Protein AF-A0A5E4M5Q5-F1 (afdb_monomer)

Structure (mmCIF, N/CA/C/O backbone):
data_AF-A0A5E4M5Q5-F1
#
_entry.id   AF-A0A5E4M5Q5-F1
#
loop_
_atom_site.group_PDB
_atom_site.id
_atom_site.type_symbol
_atom_site.label_atom_id
_atom_site.label_alt_id
_atom_site.label_comp_id
_atom_site.label_asym_id
_atom_site.label_entity_id
_atom_site.label_seq_id
_atom_site.pdbx_PDB_ins_code
_atom_site.Cartn_x
_atom_site.Cartn_y
_atom_site.Cartn_z
_atom_site.occupancy
_atom_site.B_iso_or_equiv
_atom_site.auth_seq_id
_atom_site.auth_comp_id
_atom_site.auth_asym_id
_atom_site.auth_atom_id
_atom_site.pdbx_PDB_model_num
ATOM 1 N N . MET A 1 1 ? -29.993 2.746 6.671 1.00 38.75 1 MET A N 1
ATOM 2 C CA . MET A 1 1 ? -29.396 1.719 7.566 1.00 38.75 1 MET A CA 1
ATOM 3 C C . MET A 1 1 ? -27.944 1.434 7.157 1.00 38.75 1 MET A C 1
ATOM 5 O O . MET A 1 1 ? -27.372 0.423 7.537 1.00 38.75 1 MET A O 1
ATOM 9 N N . ASP A 1 2 ? -27.303 2.378 6.462 1.00 50.69 2 ASP A N 1
ATOM 10 C CA . ASP A 1 2 ? -26.159 2.091 5.585 1.00 50.69 2 ASP A CA 1
ATOM 11 C C . ASP A 1 2 ? -24.810 2.421 6.247 1.00 50.69 2 ASP A C 1
ATOM 13 O O . ASP A 1 2 ? -23.760 1.951 5.823 1.00 50.69 2 ASP A O 1
ATOM 17 N N . ASN A 1 3 ? -24.841 3.157 7.364 1.00 47.41 3 ASN A N 1
ATOM 18 C CA . ASN A 1 3 ? -23.644 3.531 8.120 1.00 47.41 3 ASN A CA 1
ATOM 19 C C . ASN A 1 3 ? -23.084 2.406 9.005 1.00 47.41 3 ASN A C 1
ATOM 21 O O . ASN A 1 3 ? -21.912 2.457 9.355 1.00 47.41 3 ASN A O 1
ATOM 25 N N . LEU A 1 4 ? -23.878 1.397 9.380 1.00 42.88 4 LEU A N 1
ATOM 26 C CA . LEU A 1 4 ? -23.409 0.328 10.277 1.00 42.88 4 LEU A CA 1
ATOM 27 C C . LEU A 1 4 ? -22.516 -0.689 9.548 1.00 42.88 4 LEU A C 1
ATOM 29 O O . LEU A 1 4 ? -21.489 -1.093 10.086 1.00 42.88 4 LEU A O 1
ATOM 33 N N . VAL A 1 5 ? -22.841 -1.015 8.294 1.00 51.75 5 VAL A N 1
ATOM 34 C CA . VAL A 1 5 ? -22.064 -1.954 7.462 1.00 51.75 5 VAL A CA 1
ATOM 35 C C . VAL A 1 5 ? -20.682 -1.384 7.118 1.00 51.75 5 VAL A C 1
ATOM 37 O O . VAL A 1 5 ? -19.682 -2.099 7.161 1.00 51.75 5 VAL A O 1
ATOM 40 N N . GLY A 1 6 ? -20.596 -0.075 6.849 1.00 53.69 6 GLY A N 1
ATOM 41 C CA . GLY A 1 6 ? -19.315 0.606 6.629 1.00 53.69 6 GLY A CA 1
ATOM 42 C C . GLY A 1 6 ? -18.418 0.624 7.873 1.00 53.69 6 GLY A C 1
ATOM 43 O O . GLY A 1 6 ? -17.202 0.491 7.759 1.00 53.69 6 GLY A O 1
ATOM 44 N N . ILE A 1 7 ? -19.009 0.725 9.068 1.00 55.09 7 ILE A N 1
ATOM 45 C CA . ILE A 1 7 ? -18.270 0.717 10.340 1.00 55.09 7 ILE A CA 1
ATOM 46 C C . ILE A 1 7 ? -17.763 -0.690 10.679 1.00 55.09 7 ILE A C 1
ATOM 48 O O . ILE A 1 7 ? -16.623 -0.822 11.121 1.00 55.09 7 ILE A O 1
ATOM 52 N N . GLU A 1 8 ? -18.546 -1.745 10.437 1.00 61.09 8 GLU A N 1
ATOM 53 C CA . GLU A 1 8 ? -18.079 -3.126 10.630 1.00 61.09 8 GLU A CA 1
ATOM 54 C C . GLU A 1 8 ? -16.929 -3.481 9.680 1.00 61.09 8 GLU A C 1
ATOM 56 O O . GLU A 1 8 ? -15.939 -4.076 10.110 1.00 61.09 8 GLU A O 1
ATOM 61 N N . PHE A 1 9 ? -16.989 -3.040 8.419 1.00 64.88 9 PHE A N 1
ATOM 62 C CA . PHE A 1 9 ? -15.910 -3.253 7.448 1.00 64.88 9 PHE A CA 1
ATOM 63 C C . PHE A 1 9 ? -14.589 -2.570 7.857 1.00 64.88 9 PHE A C 1
ATOM 65 O O . PHE A 1 9 ? -13.507 -3.094 7.591 1.00 64.88 9 PHE A O 1
ATOM 72 N N . LEU A 1 10 ? -14.671 -1.440 8.568 1.00 69.06 10 LEU A N 1
ATOM 73 C CA . LEU A 1 10 ? -13.532 -0.718 9.153 1.00 69.06 10 LEU A CA 1
ATOM 74 C C . LEU A 1 10 ? -13.182 -1.183 10.579 1.00 69.06 10 LEU A C 1
ATOM 76 O O . LEU A 1 10 ? -12.240 -0.685 11.192 1.00 69.06 10 LEU A O 1
ATOM 80 N N . SER A 1 11 ? -13.925 -2.130 11.149 1.00 73.31 11 SER A N 1
ATOM 81 C CA . SER A 1 11 ? -13.675 -2.595 12.517 1.00 73.31 11 SER A CA 1
ATOM 82 C C . SER A 1 11 ? -12.544 -3.622 12.598 1.00 73.31 11 SER A C 1
ATOM 84 O O . SER A 1 11 ? -11.911 -3.746 13.654 1.00 73.31 11 SER A O 1
ATOM 86 N N . GLN A 1 12 ? -12.288 -4.327 11.489 1.00 87.44 12 GLN A N 1
ATOM 87 C CA . GLN A 1 12 ? -11.354 -5.442 11.406 1.00 87.44 12 GLN A CA 1
ATOM 88 C C . GLN A 1 12 ? -10.036 -5.021 10.748 1.00 87.44 12 GLN A C 1
ATOM 90 O O . GLN A 1 12 ? -10.016 -4.612 9.585 1.00 87.44 12 GLN A O 1
ATOM 95 N N . ILE A 1 13 ? -8.938 -5.210 11.482 1.00 93.00 13 ILE A N 1
ATOM 96 C CA . ILE A 1 13 ? -7.570 -5.102 10.965 1.00 93.00 13 ILE A CA 1
ATOM 97 C C . ILE A 1 13 ? -7.402 -6.079 9.798 1.00 93.00 13 ILE A C 1
ATOM 99 O O . ILE A 1 13 ? -7.783 -7.246 9.901 1.00 93.00 13 ILE A O 1
ATOM 103 N N . GLN A 1 14 ? -6.849 -5.599 8.686 1.00 95.50 14 GLN A N 1
ATOM 104 C CA . GLN A 1 14 ? -6.441 -6.468 7.586 1.00 95.50 14 GLN A CA 1
ATOM 105 C C . GLN A 1 14 ? -4.932 -6.631 7.635 1.00 95.50 14 GLN A C 1
ATOM 107 O O . GLN A 1 14 ? -4.196 -5.649 7.626 1.00 95.50 14 GLN A O 1
ATOM 112 N N . GLU A 1 15 ? -4.476 -7.873 7.623 1.00 97.00 15 GLU A N 1
ATOM 113 C CA . GLU A 1 15 ? -3.061 -8.193 7.573 1.00 97.00 15 GLU A CA 1
ATOM 114 C C . GLU A 1 15 ? -2.764 -9.242 6.511 1.00 97.00 15 GLU A C 1
ATOM 116 O O . GLU A 1 15 ? -3.650 -9.977 6.066 1.00 97.00 15 GLU A O 1
ATOM 121 N N . GLY A 1 16 ? -1.517 -9.275 6.058 1.00 97.56 16 GLY A N 1
ATOM 122 C CA . GLY A 1 16 ? -1.077 -10.285 5.114 1.00 97.56 16 GLY A CA 1
ATOM 123 C C . GLY A 1 16 ? 0.224 -9.950 4.409 1.00 97.56 16 GLY A C 1
ATOM 124 O O . GLY A 1 16 ? 0.722 -8.821 4.420 1.00 97.56 16 GLY A O 1
ATOM 125 N N . GLN A 1 17 ? 0.766 -10.968 3.751 1.00 98.19 17 GLN A N 1
ATOM 126 C CA . GLN A 1 17 ? 1.979 -10.852 2.961 1.00 98.19 17 GLN A CA 1
ATOM 127 C C . GLN A 1 17 ? 1.698 -10.121 1.642 1.00 98.19 17 GLN A C 1
ATOM 129 O O . GLN A 1 17 ? 0.841 -10.533 0.859 1.00 98.19 17 GLN A O 1
ATOM 134 N N . LEU A 1 18 ? 2.485 -9.087 1.356 1.00 98.62 18 LEU A N 1
ATOM 135 C CA . LEU A 1 18 ? 2.546 -8.440 0.045 1.00 98.62 18 LEU A CA 1
ATOM 136 C C . LEU A 1 18 ? 3.999 -8.337 -0.412 1.00 98.62 18 LEU A C 1
ATOM 138 O O . LEU A 1 18 ? 4.939 -8.368 0.386 1.00 98.62 18 LEU A O 1
ATOM 142 N N . TYR A 1 19 ? 4.197 -8.159 -1.711 1.00 98.56 19 TYR A N 1
ATOM 143 C CA . TYR A 1 19 ? 5.489 -7.736 -2.227 1.00 98.56 19 TYR A CA 1
ATOM 144 C C . TYR A 1 19 ? 5.538 -6.215 -2.270 1.00 98.56 19 TYR A C 1
ATOM 146 O O . TYR A 1 19 ? 4.713 -5.580 -2.924 1.00 98.56 19 TYR A O 1
ATOM 154 N N . LYS A 1 20 ? 6.536 -5.628 -1.616 1.00 98.38 20 LYS A N 1
ATOM 155 C CA . LYS A 1 20 ? 6.835 -4.199 -1.681 1.00 98.38 20 LYS A CA 1
ATOM 156 C C . LYS A 1 20 ? 7.983 -3.961 -2.651 1.00 98.38 20 LYS A C 1
ATOM 158 O O . LYS A 1 20 ? 9.057 -4.544 -2.490 1.00 98.38 20 LYS A O 1
ATOM 163 N N . TYR A 1 21 ? 7.794 -3.069 -3.617 1.00 97.81 21 TYR A N 1
ATOM 164 C CA . TYR A 1 21 ? 8.911 -2.589 -4.422 1.00 97.81 21 TYR A CA 1
ATOM 165 C C . TYR A 1 21 ? 9.813 -1.691 -3.567 1.00 97.81 21 TYR A C 1
ATOM 167 O O . TYR A 1 21 ? 9.345 -0.806 -2.840 1.00 97.81 21 TYR A O 1
ATOM 175 N N . THR A 1 22 ? 11.115 -1.955 -3.609 1.00 93.94 22 THR A N 1
ATOM 176 C CA . THR A 1 22 ? 12.101 -1.257 -2.776 1.00 93.94 22 THR A CA 1
ATOM 177 C C . THR A 1 22 ? 12.929 -0.282 -3.599 1.00 93.94 22 THR A C 1
ATOM 179 O O . THR A 1 22 ? 12.861 0.918 -3.361 1.00 93.94 22 THR A O 1
ATOM 182 N N . ASN A 1 23 ? 13.687 -0.779 -4.572 1.00 93.31 23 ASN A N 1
ATOM 183 C CA . ASN A 1 23 ? 14.416 0.002 -5.568 1.00 93.31 23 ASN A CA 1
ATOM 184 C C . ASN A 1 23 ? 14.830 -0.914 -6.731 1.00 93.31 23 ASN A C 1
ATOM 186 O O . ASN A 1 23 ? 14.564 -2.110 -6.689 1.00 93.31 23 ASN A O 1
ATOM 190 N N . VAL A 1 24 ? 15.498 -0.368 -7.748 1.00 88.44 24 VAL A N 1
ATOM 191 C CA . VAL A 1 24 ? 15.940 -1.133 -8.930 1.00 88.44 24 VAL A CA 1
ATOM 192 C C . VAL A 1 24 ? 16.874 -2.293 -8.561 1.00 88.44 24 VAL A C 1
ATOM 194 O O . VAL A 1 24 ? 16.783 -3.361 -9.151 1.00 88.44 24 VAL A O 1
ATOM 197 N N . VAL A 1 25 ? 17.734 -2.110 -7.553 1.00 94.25 25 VAL A N 1
ATOM 198 C CA . VAL A 1 25 ? 18.728 -3.118 -7.146 1.00 94.25 25 VAL A CA 1
ATOM 199 C C . VAL A 1 25 ? 18.086 -4.277 -6.379 1.00 94.25 25 VAL A C 1
ATOM 201 O O . VAL A 1 25 ? 18.377 -5.438 -6.636 1.00 94.25 25 VAL A O 1
ATOM 204 N N . LYS A 1 26 ? 17.219 -3.973 -5.411 1.00 93.19 26 LYS A N 1
ATOM 205 C CA . LYS A 1 26 ? 16.580 -4.957 -4.523 1.00 93.19 26 LYS A CA 1
ATOM 206 C C . LYS A 1 26 ? 15.251 -5.482 -5.075 1.00 93.19 26 LYS A C 1
ATOM 208 O O . LYS A 1 26 ? 14.767 -6.516 -4.620 1.00 93.19 26 LYS A O 1
ATOM 213 N N . GLY A 1 27 ? 14.639 -4.763 -6.009 1.00 96.31 27 GLY A N 1
ATOM 214 C CA . GLY A 1 27 ? 13.373 -5.110 -6.639 1.00 96.31 27 GLY A CA 1
ATOM 215 C C . GLY A 1 27 ? 12.216 -5.270 -5.650 1.00 96.31 27 GLY A C 1
ATOM 216 O O . GLY A 1 27 ? 12.052 -4.498 -4.695 1.00 96.31 27 GLY A O 1
ATOM 217 N N . TRP A 1 28 ? 11.396 -6.284 -5.913 1.00 97.88 28 TRP A N 1
ATOM 218 C CA . TRP A 1 28 ? 10.251 -6.682 -5.100 1.00 97.88 28 TRP A CA 1
ATOM 219 C C . TRP A 1 28 ? 10.687 -7.536 -3.914 1.00 97.88 28 TRP A C 1
ATOM 221 O O . TRP A 1 28 ? 11.442 -8.489 -4.071 1.00 97.88 28 TRP A O 1
ATOM 231 N N . GLN A 1 29 ? 10.188 -7.209 -2.726 1.00 98.12 29 GLN A N 1
ATOM 232 C CA . GLN A 1 29 ? 10.549 -7.886 -1.485 1.00 98.12 29 GLN A CA 1
ATOM 233 C C . GLN A 1 29 ? 9.298 -8.246 -0.691 1.00 98.12 29 GLN A C 1
ATOM 235 O O . GLN A 1 29 ? 8.407 -7.413 -0.537 1.00 98.12 29 GLN A O 1
ATOM 240 N N . HIS A 1 30 ? 9.254 -9.459 -0.149 1.00 97.69 30 HIS A N 1
ATOM 241 C CA . HIS A 1 30 ? 8.189 -9.882 0.756 1.00 97.69 30 HIS A CA 1
ATOM 242 C C . HIS A 1 30 ? 8.183 -9.041 2.030 1.00 97.69 30 HIS A C 1
ATOM 244 O O . HIS A 1 30 ? 9.227 -8.887 2.667 1.00 97.69 30 HIS A O 1
ATOM 250 N N . ARG A 1 31 ? 7.027 -8.497 2.400 1.00 98.31 31 ARG A N 1
ATOM 251 C CA . ARG A 1 31 ? 6.813 -7.775 3.654 1.00 98.31 31 ARG A CA 1
ATOM 252 C C . ARG A 1 31 ? 5.420 -8.085 4.181 1.00 98.31 31 ARG A C 1
ATOM 254 O O . ARG A 1 31 ? 4.463 -8.130 3.406 1.00 98.31 31 ARG A O 1
ATOM 261 N N . TRP A 1 32 ? 5.321 -8.237 5.495 1.00 98.31 32 TRP A N 1
ATOM 262 C CA . TRP A 1 32 ? 4.035 -8.382 6.160 1.00 98.31 32 TRP A CA 1
ATOM 263 C C . TRP A 1 32 ? 3.422 -7.005 6.350 1.00 98.31 32 TRP A C 1
ATOM 265 O O . TRP A 1 32 ? 4.058 -6.133 6.943 1.00 98.31 32 TRP A O 1
ATOM 275 N N . PHE A 1 33 ? 2.222 -6.792 5.827 1.00 98.50 33 PHE A N 1
ATOM 276 C CA . PHE A 1 33 ? 1.500 -5.535 5.962 1.00 98.50 33 PHE A CA 1
ATOM 277 C C . PHE A 1 33 ? 0.364 -5.677 6.955 1.00 98.50 33 PHE A C 1
ATOM 279 O O . PHE A 1 33 ? -0.306 -6.704 6.993 1.00 98.50 33 PHE A O 1
ATOM 286 N N . ILE A 1 34 ? 0.135 -4.609 7.712 1.00 97.94 34 ILE A N 1
ATOM 287 C CA . ILE A 1 34 ? -1.008 -4.458 8.604 1.00 97.94 34 ILE A CA 1
ATOM 288 C C . ILE A 1 34 ? -1.670 -3.122 8.281 1.00 97.94 34 ILE A C 1
ATOM 290 O O . ILE A 1 34 ? -1.053 -2.061 8.402 1.00 97.94 34 ILE A O 1
ATOM 294 N N . LEU A 1 35 ? -2.923 -3.190 7.850 1.00 97.44 35 LEU A N 1
ATOM 295 C CA . LEU A 1 35 ? -3.843 -2.069 7.753 1.00 97.44 35 LEU A CA 1
ATOM 296 C C . LEU A 1 35 ? -4.625 -1.981 9.060 1.00 97.44 35 LEU A C 1
ATOM 298 O O . LEU A 1 35 ? -5.424 -2.871 9.357 1.00 97.44 35 LEU A O 1
ATOM 302 N N . ASP A 1 36 ? -4.431 -0.888 9.791 1.00 95.19 36 ASP A N 1
ATOM 303 C CA . ASP A 1 36 ? -5.268 -0.514 10.926 1.00 95.19 36 ASP A CA 1
ATOM 304 C C . ASP A 1 36 ? -6.280 0.549 10.468 1.00 95.19 36 ASP A C 1
ATOM 306 O O . ASP A 1 36 ? -5.908 1.717 10.288 1.00 95.19 36 ASP A O 1
ATOM 310 N N . PRO A 1 37 ? -7.564 0.192 10.265 1.00 91.75 37 PRO A N 1
ATOM 311 C CA . PRO A 1 37 ? -8.551 1.158 9.807 1.00 91.75 37 PRO A CA 1
ATOM 312 C C . PRO A 1 37 ? -8.968 2.157 10.892 1.00 91.75 37 PRO A C 1
ATOM 314 O O . PRO A 1 37 ? -9.493 3.222 10.566 1.00 91.75 37 PRO A O 1
ATOM 317 N N . ARG A 1 38 ? -8.732 1.854 12.177 1.00 89.62 38 ARG A N 1
ATOM 318 C CA . ARG A 1 38 ? -9.076 2.747 13.294 1.00 89.62 38 ARG A CA 1
ATOM 319 C C . ARG A 1 38 ? -8.091 3.899 13.373 1.00 89.62 38 ARG A C 1
ATOM 321 O O . ARG A 1 38 ? -8.520 5.049 13.449 1.00 89.62 38 ARG A O 1
ATOM 328 N N . GLU A 1 39 ? -6.805 3.580 13.270 1.00 90.38 39 GLU A N 1
ATOM 329 C CA . GLU A 1 39 ? -5.721 4.566 13.231 1.00 90.38 39 GLU A CA 1
ATOM 330 C C . GLU A 1 39 ? -5.533 5.175 11.834 1.00 90.38 39 GLU A C 1
ATOM 332 O O . GLU A 1 39 ? -4.934 6.237 11.690 1.00 90.38 39 GLU A O 1
ATOM 337 N N . GLY A 1 40 ? -6.058 4.526 10.790 1.00 93.44 40 GLY A N 1
ATOM 338 C CA . GLY A 1 40 ? -5.924 4.997 9.413 1.00 93.44 40 GLY A CA 1
ATOM 339 C C . GLY A 1 40 ? -4.498 4.857 8.898 1.00 93.44 40 GLY A C 1
ATOM 340 O O . GLY A 1 40 ? -4.008 5.735 8.188 1.00 93.44 40 GLY A O 1
ATOM 341 N N . THR A 1 41 ? -3.813 3.776 9.276 1.00 95.81 41 THR A N 1
ATOM 342 C CA . THR A 1 41 ? -2.409 3.551 8.921 1.00 95.81 41 THR A CA 1
ATOM 343 C C . THR A 1 41 ? -2.214 2.235 8.184 1.00 95.81 41 THR A C 1
ATOM 345 O O . THR A 1 41 ? -2.886 1.238 8.451 1.00 95.81 41 THR A O 1
ATOM 348 N N . LEU A 1 42 ? -1.263 2.234 7.251 1.00 97.94 42 LEU A N 1
ATOM 349 C CA . LEU A 1 42 ? -0.743 1.028 6.617 1.00 97.94 42 LEU A CA 1
ATOM 350 C C . LEU A 1 42 ? 0.722 0.864 7.020 1.00 97.94 42 LEU A C 1
ATOM 352 O O . LEU A 1 42 ? 1.586 1.611 6.557 1.00 97.94 42 LEU A O 1
ATOM 356 N N . SER A 1 43 ? 0.989 -0.118 7.872 1.00 97.62 43 SER A N 1
ATOM 357 C CA . SER A 1 43 ? 2.316 -0.426 8.410 1.00 97.62 43 SER A CA 1
ATOM 358 C C . SER A 1 43 ? 2.896 -1.675 7.760 1.00 97.62 43 SER A C 1
ATOM 360 O O . SER A 1 43 ? 2.148 -2.552 7.326 1.00 97.62 43 SER A O 1
ATOM 362 N N . TYR A 1 44 ? 4.227 -1.784 7.710 1.00 98.12 44 TYR A N 1
ATOM 363 C CA . TYR A 1 44 ? 4.887 -2.998 7.234 1.00 98.12 44 TYR A CA 1
ATOM 364 C C . TYR A 1 44 ? 6.049 -3.464 8.113 1.00 98.12 44 TYR A C 1
ATOM 366 O O . TYR A 1 44 ? 6.790 -2.680 8.717 1.00 98.12 44 TYR A O 1
ATOM 374 N N . PHE A 1 45 ? 6.237 -4.779 8.108 1.00 98.00 45 PHE A N 1
ATOM 375 C CA . PHE A 1 45 ? 7.234 -5.524 8.866 1.00 98.00 45 PHE A CA 1
ATOM 376 C C . PHE A 1 45 ? 8.032 -6.426 7.920 1.00 98.00 45 PHE A C 1
ATOM 378 O O . PHE A 1 45 ? 7.645 -6.649 6.768 1.00 98.00 45 PHE A O 1
ATOM 385 N N . LEU A 1 46 ? 9.186 -6.920 8.374 1.00 96.00 46 LEU A N 1
ATOM 386 C CA . LEU A 1 46 ? 9.978 -7.854 7.567 1.00 96.00 46 LEU A CA 1
ATOM 387 C C . LEU A 1 46 ? 9.249 -9.194 7.409 1.00 96.00 46 LEU A C 1
ATOM 389 O O . LEU A 1 46 ? 9.251 -9.750 6.313 1.00 96.00 46 LEU A O 1
ATOM 393 N N . SER A 1 47 ? 8.586 -9.654 8.469 1.00 95.69 47 SER A N 1
ATOM 394 C CA . SER A 1 47 ? 7.805 -10.888 8.507 1.00 95.69 47 SER A CA 1
ATOM 395 C C . SER A 1 47 ? 6.620 -10.779 9.477 1.00 95.69 47 SER A C 1
ATOM 397 O O . SER A 1 47 ? 6.536 -9.830 10.258 1.00 95.69 47 SER A O 1
ATOM 399 N N . GLU A 1 48 ? 5.719 -11.762 9.445 1.00 95.44 48 GLU A N 1
ATOM 400 C CA . GLU A 1 48 ? 4.583 -11.882 10.373 1.00 95.44 48 GLU A CA 1
ATOM 401 C C . GLU A 1 48 ? 5.033 -12.010 11.839 1.00 95.44 48 GLU A C 1
ATOM 403 O O . GLU A 1 48 ? 4.439 -11.419 12.740 1.00 95.44 48 GLU A O 1
ATOM 408 N N . SER A 1 49 ? 6.142 -12.711 12.096 1.00 93.62 49 SER A N 1
ATOM 409 C CA . SER A 1 49 ? 6.695 -12.855 13.449 1.00 93.62 49 SER A CA 1
ATOM 410 C C . SER A 1 49 ? 7.217 -11.542 14.041 1.00 93.62 49 SER A C 1
ATOM 412 O O . SER A 1 49 ? 7.306 -11.415 15.262 1.00 93.62 49 SER A O 1
ATOM 414 N N . ASP A 1 50 ? 7.524 -10.552 13.199 1.00 90.12 50 ASP A N 1
ATOM 415 C CA . ASP A 1 50 ? 8.062 -9.256 13.626 1.00 90.12 50 ASP A CA 1
ATOM 416 C C . ASP A 1 50 ? 6.974 -8.241 13.997 1.00 90.12 50 ASP A C 1
ATOM 418 O O . ASP A 1 50 ? 7.290 -7.114 14.369 1.00 90.12 50 ASP A O 1
ATOM 422 N N . THR A 1 51 ? 5.696 -8.611 13.917 1.00 89.31 51 THR A N 1
ATOM 423 C CA . THR A 1 51 ? 4.554 -7.716 14.187 1.00 89.31 51 THR A CA 1
ATOM 424 C C . THR A 1 51 ? 4.503 -7.190 15.622 1.00 89.31 51 THR A C 1
ATOM 426 O O . THR A 1 51 ? 3.917 -6.142 15.875 1.00 89.31 51 THR A O 1
ATOM 429 N N . LYS A 1 52 ? 5.164 -7.876 16.564 1.00 87.44 52 LYS A N 1
ATOM 430 C CA . LYS A 1 52 ? 5.337 -7.425 17.958 1.00 87.44 52 LYS A CA 1
ATOM 431 C C . LYS A 1 52 ? 6.440 -6.372 18.126 1.00 87.44 52 LYS A C 1
ATOM 433 O O . LYS A 1 52 ? 6.553 -5.775 19.194 1.00 87.44 52 LYS A O 1
ATOM 438 N N . LEU A 1 53 ? 7.288 -6.191 17.115 1.00 88.94 53 LEU A N 1
ATOM 439 C CA . LEU A 1 53 ? 8.365 -5.204 17.104 1.00 88.94 53 LEU A CA 1
ATOM 440 C C . LEU A 1 53 ? 7.877 -3.886 16.495 1.00 88.94 53 LEU A C 1
ATOM 442 O O . LEU A 1 53 ? 6.751 -3.768 16.023 1.00 88.94 53 LEU A O 1
ATOM 446 N N . GLN A 1 54 ? 8.745 -2.875 16.470 1.00 91.19 54 GLN A N 1
ATOM 447 C CA . GLN A 1 54 ? 8.435 -1.631 15.775 1.00 91.19 54 GLN A CA 1
ATOM 448 C C . GLN A 1 54 ? 8.381 -1.858 14.249 1.00 91.19 54 GLN A C 1
ATOM 450 O O . GLN A 1 54 ? 9.320 -2.460 13.698 1.00 91.19 54 GLN A O 1
ATOM 455 N N . PRO A 1 55 ? 7.344 -1.348 13.550 1.00 96.06 55 PRO A N 1
ATOM 456 C CA . PRO A 1 55 ? 7.255 -1.448 12.098 1.00 96.06 55 PRO A CA 1
ATOM 457 C C . PRO A 1 55 ? 8.488 -0.844 11.431 1.00 96.06 55 PRO A C 1
ATOM 459 O O . PRO A 1 55 ? 9.091 0.114 11.916 1.00 96.06 55 PRO A O 1
ATOM 462 N N . ARG A 1 56 ? 8.874 -1.404 10.282 1.00 96.56 56 ARG A N 1
ATOM 463 C CA . ARG A 1 56 ? 9.966 -0.848 9.464 1.00 96.56 56 ARG A CA 1
ATOM 464 C C . ARG A 1 56 ? 9.573 0.468 8.803 1.00 96.56 56 ARG A C 1
ATOM 466 O O . ARG A 1 56 ? 10.442 1.263 8.465 1.00 96.56 56 ARG A O 1
ATOM 473 N N . GLY A 1 57 ? 8.280 0.674 8.604 1.00 94.56 57 GLY A N 1
ATOM 474 C CA . GLY A 1 57 ? 7.703 1.928 8.162 1.00 94.56 57 GLY A CA 1
ATOM 475 C C . GLY A 1 57 ? 6.188 1.827 8.133 1.00 94.56 57 GLY A C 1
ATOM 476 O O . GLY A 1 57 ? 5.623 0.731 8.177 1.00 94.56 57 GLY A O 1
ATOM 477 N N . PHE A 1 58 ? 5.547 2.982 8.066 1.00 96.00 58 PHE A N 1
ATOM 478 C CA . PHE A 1 58 ? 4.107 3.105 7.944 1.00 96.00 58 PHE A CA 1
ATOM 479 C C . PHE A 1 58 ? 3.772 4.358 7.139 1.00 96.00 58 PHE A C 1
ATOM 481 O O . PHE A 1 58 ? 4.592 5.269 7.052 1.00 96.00 58 PHE A O 1
ATOM 4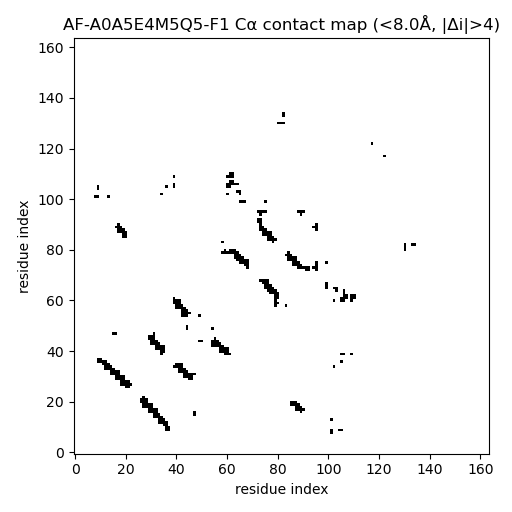88 N N . ILE A 1 59 ? 2.574 4.394 6.565 1.00 96.12 59 ILE A N 1
ATOM 489 C CA . ILE A 1 59 ? 2.004 5.589 5.937 1.00 96.12 59 ILE A CA 1
ATOM 490 C C . ILE A 1 59 ? 0.616 5.866 6.502 1.00 96.12 59 ILE A C 1
ATOM 492 O O . ILE A 1 59 ? -0.119 4.941 6.860 1.00 96.12 59 ILE A O 1
ATOM 496 N N . PHE A 1 60 ? 0.255 7.146 6.549 1.00 94.25 60 PHE A N 1
ATOM 497 C CA . PHE A 1 60 ? -1.106 7.572 6.853 1.00 94.25 60 PHE A CA 1
ATOM 498 C C . PHE A 1 60 ? -1.979 7.458 5.609 1.00 94.25 60 PHE A C 1
ATOM 500 O O . PHE A 1 60 ? -1.569 7.818 4.506 1.00 94.25 60 PHE A O 1
ATOM 507 N N . LEU A 1 61 ? -3.197 6.965 5.803 1.00 94.69 61 LEU A N 1
ATOM 508 C CA . LEU A 1 61 ? -4.182 6.812 4.741 1.00 94.69 61 LEU A CA 1
ATOM 509 C C . LEU A 1 61 ? -5.109 8.015 4.626 1.00 94.69 61 LEU A C 1
ATOM 511 O O . LEU A 1 61 ? -5.861 8.091 3.668 1.00 94.69 61 LEU A O 1
ATOM 515 N N . GLU A 1 62 ? -5.054 8.972 5.553 1.00 91.81 62 GLU A N 1
ATOM 516 C CA . GLU A 1 62 ? -5.790 10.222 5.397 1.00 91.81 62 GLU A CA 1
ATOM 517 C C . GLU A 1 62 ? -5.413 10.894 4.071 1.00 91.81 62 GLU A C 1
ATOM 519 O O . GLU A 1 62 ? -4.263 11.268 3.847 1.00 91.81 62 GLU A O 1
ATOM 524 N N . SER A 1 63 ? -6.404 11.069 3.199 1.00 90.56 63 SER A N 1
ATOM 525 C CA . SER A 1 63 ? -6.243 11.663 1.867 1.00 90.56 63 SER A CA 1
ATOM 526 C C . SER A 1 63 ? -5.238 10.925 0.980 1.00 90.56 63 SER A C 1
ATOM 528 O O . SER A 1 63 ? -4.678 11.515 0.054 1.00 90.56 63 SER A O 1
ATOM 530 N N . ALA A 1 64 ? -5.007 9.639 1.250 1.00 94.50 64 ALA A N 1
ATOM 531 C CA . ALA A 1 64 ? -4.176 8.807 0.405 1.00 94.50 64 ALA A CA 1
ATOM 532 C C . ALA A 1 64 ? -4.922 8.401 -0.874 1.00 94.50 64 ALA A C 1
ATOM 534 O O . ALA A 1 64 ? -6.135 8.205 -0.901 1.00 94.50 64 ALA A O 1
ATOM 535 N N . VAL A 1 65 ? -4.177 8.229 -1.961 1.00 96.19 65 VAL A N 1
ATOM 536 C CA . VAL A 1 65 ? -4.714 7.767 -3.242 1.00 96.19 65 VAL A CA 1
ATOM 537 C C . VAL A 1 65 ? -4.243 6.344 -3.498 1.00 96.19 65 VAL A C 1
ATOM 539 O O . VAL A 1 65 ? -3.041 6.083 -3.600 1.00 96.19 65 VAL A O 1
ATOM 542 N N . VAL A 1 66 ? -5.203 5.426 -3.619 1.00 97.19 66 VAL A N 1
ATOM 543 C CA . VAL A 1 66 ? -4.961 4.005 -3.895 1.00 97.19 66 VAL A CA 1
ATOM 544 C C . VAL A 1 66 ? -5.315 3.692 -5.348 1.00 97.19 66 VAL A C 1
ATOM 546 O O . VAL A 1 66 ? -6.489 3.752 -5.736 1.00 97.19 66 VAL A O 1
ATOM 549 N N . SER A 1 67 ? -4.313 3.299 -6.132 1.00 97.50 67 SER A N 1
ATOM 550 C CA . SER A 1 67 ? -4.438 3.095 -7.580 1.00 97.50 67 SER A CA 1
ATOM 551 C C . SER A 1 67 ? -3.991 1.685 -7.985 1.00 97.50 67 SER A C 1
ATOM 553 O O . SER A 1 67 ? -2.795 1.394 -7.898 1.00 97.50 67 SER A O 1
ATOM 555 N N . PRO A 1 68 ? -4.911 0.798 -8.414 1.00 97.44 68 PRO A N 1
ATOM 556 C CA . PRO A 1 68 ? -4.579 -0.421 -9.148 1.00 97.44 68 PRO A CA 1
ATOM 557 C C . PRO A 1 68 ? -3.713 -0.112 -10.371 1.00 97.44 68 PRO A C 1
ATOM 559 O O . PRO A 1 68 ? -3.852 0.957 -10.959 1.00 97.44 68 PRO A O 1
ATOM 562 N N . SER A 1 69 ? -2.820 -1.031 -10.733 1.00 95.56 69 SER A N 1
ATOM 563 C CA . SER A 1 69 ? -2.053 -0.928 -11.976 1.00 95.56 69 SER A CA 1
ATOM 564 C C . SER A 1 69 ? -2.914 -1.309 -13.181 1.00 95.56 69 SER A C 1
ATOM 566 O O . SER A 1 69 ? -3.707 -2.248 -13.090 1.00 95.56 69 SER A O 1
ATOM 568 N N . ASP A 1 70 ? -2.697 -0.629 -14.307 1.00 93.38 70 ASP A N 1
ATOM 569 C CA . ASP A 1 70 ? -3.248 -1.007 -15.615 1.00 93.38 70 ASP A CA 1
ATOM 570 C C . ASP A 1 70 ? -2.347 -2.019 -16.352 1.00 93.38 70 ASP A C 1
ATOM 572 O O . ASP A 1 70 ? -2.777 -2.672 -17.299 1.00 93.38 70 ASP A O 1
ATOM 576 N N . GLU A 1 71 ? -1.092 -2.175 -15.912 1.00 94.12 71 GLU A N 1
ATOM 577 C CA . GLU A 1 71 ? -0.087 -3.045 -16.546 1.00 94.12 71 GLU A CA 1
ATOM 578 C C . GLU A 1 71 ? -0.293 -4.529 -16.207 1.00 94.12 71 GLU A C 1
ATOM 580 O O . GLU A 1 71 ? 0.071 -5.411 -16.984 1.00 94.12 71 GLU A O 1
ATOM 585 N N . ASP A 1 72 ? -0.833 -4.819 -15.019 1.00 95.94 72 ASP A N 1
ATOM 586 C CA . ASP A 1 72 ? -1.044 -6.181 -14.543 1.00 95.94 72 ASP A CA 1
ATOM 587 C C . ASP A 1 72 ? -2.195 -6.272 -13.529 1.00 95.94 72 ASP A C 1
ATOM 589 O O . ASP A 1 72 ? -2.667 -5.279 -12.971 1.00 95.94 72 ASP A O 1
ATOM 593 N N . SER A 1 73 ? -2.657 -7.496 -13.270 1.00 96.75 73 SER A N 1
ATOM 594 C CA . SER A 1 73 ? -3.831 -7.727 -12.425 1.00 96.75 73 SER A CA 1
ATOM 595 C C . SER A 1 73 ? -3.537 -7.842 -10.924 1.00 96.75 73 SER A C 1
ATOM 597 O O . SER A 1 73 ? -4.472 -7.981 -10.146 1.00 96.75 73 SER A O 1
ATOM 599 N N . ASN A 1 74 ? -2.284 -7.713 -10.477 1.00 97.19 74 ASN A N 1
ATOM 600 C CA . ASN A 1 74 ? -1.860 -8.039 -9.108 1.00 97.19 74 ASN A CA 1
ATOM 601 C C . ASN A 1 74 ? -1.223 -6.840 -8.380 1.00 97.19 74 ASN A C 1
ATOM 603 O O . ASN A 1 74 ? -1.093 -6.854 -7.153 1.00 97.19 74 ASN A O 1
ATOM 607 N N . THR A 1 75 ? -0.812 -5.811 -9.118 1.00 98.19 75 THR A N 1
ATOM 608 C CA . THR A 1 75 ? -0.068 -4.650 -8.625 1.00 98.19 75 THR A CA 1
ATOM 609 C C . THR A 1 75 ? -0.987 -3.457 -8.362 1.00 98.19 75 THR A C 1
ATOM 611 O O . THR A 1 75 ? -1.993 -3.245 -9.041 1.00 98.19 75 THR A O 1
ATOM 614 N N . PHE A 1 76 ? -0.633 -2.652 -7.364 1.00 98.56 76 PHE A N 1
ATOM 615 C CA . PHE A 1 76 ? -1.289 -1.396 -7.018 1.00 98.56 76 PHE A CA 1
ATOM 616 C C . PHE A 1 76 ? -0.309 -0.456 -6.301 1.00 98.56 76 PHE A C 1
ATOM 618 O O . PHE A 1 76 ? 0.780 -0.858 -5.883 1.00 98.56 76 PHE A O 1
ATOM 625 N N . SER A 1 77 ? -0.679 0.813 -6.160 1.00 98.38 77 SER A N 1
ATOM 626 C CA . SER A 1 77 ? 0.081 1.809 -5.405 1.00 98.38 77 SER A CA 1
ATOM 627 C C . SER A 1 77 ? -0.775 2.479 -4.337 1.00 98.38 77 SER A C 1
ATOM 629 O O . SER A 1 77 ? -1.985 2.631 -4.507 1.00 98.38 77 SER A O 1
ATOM 631 N N . VAL A 1 78 ? -0.134 2.875 -3.239 1.00 98.00 78 VAL A N 1
ATOM 632 C CA . VAL A 1 78 ? -0.725 3.679 -2.166 1.00 98.00 78 VAL A CA 1
ATOM 633 C C . VAL A 1 78 ? 0.119 4.934 -2.011 1.00 98.00 78 VAL A C 1
ATOM 635 O O . VAL A 1 78 ? 1.294 4.847 -1.653 1.00 98.00 78 VAL A O 1
ATOM 638 N N . ASN A 1 79 ? -0.473 6.084 -2.313 1.00 96.19 79 ASN A N 1
ATOM 639 C CA . ASN A 1 79 ? 0.194 7.381 -2.322 1.00 96.19 79 ASN A CA 1
ATOM 640 C C . ASN A 1 79 ? -0.351 8.223 -1.174 1.00 96.19 79 ASN A C 1
ATOM 642 O O . ASN A 1 79 ? -1.502 8.643 -1.220 1.00 96.19 79 ASN A O 1
ATOM 646 N N . SER A 1 80 ? 0.459 8.453 -0.148 1.00 93.25 80 SER A N 1
ATOM 647 C CA . SER A 1 80 ? 0.106 9.293 0.994 1.00 93.25 80 SER A CA 1
ATOM 648 C C . SER A 1 80 ? 0.217 10.779 0.641 1.00 93.25 80 SER A C 1
ATOM 650 O O . SER A 1 80 ? 1.020 11.181 -0.206 1.00 93.25 80 SER A O 1
ATOM 652 N N . TRP A 1 81 ? -0.55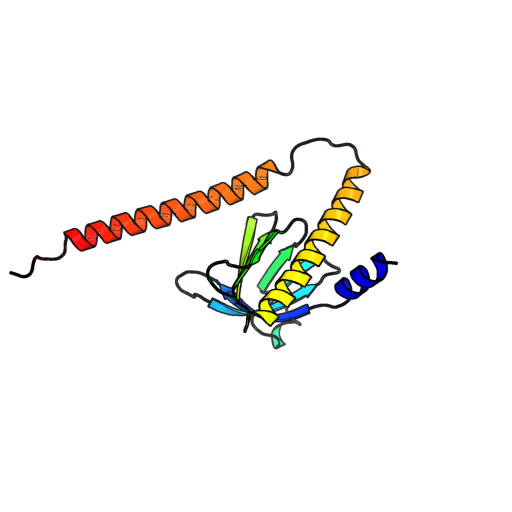3 11.621 1.332 1.00 88.38 81 TRP A N 1
ATOM 653 C CA . TRP A 1 81 ? -0.558 13.076 1.139 1.00 88.38 81 TRP A CA 1
ATOM 654 C C . TRP A 1 81 ? 0.810 13.733 1.393 1.00 88.38 81 TRP A C 1
ATOM 656 O O . TRP A 1 81 ? 1.117 14.785 0.830 1.00 88.38 81 TRP A O 1
ATOM 666 N N . ASN A 1 82 ? 1.651 13.112 2.226 1.00 84.31 82 ASN A N 1
ATOM 667 C CA . ASN A 1 82 ? 2.985 13.608 2.576 1.00 84.31 82 ASN A CA 1
ATOM 668 C C . ASN A 1 82 ? 4.048 13.345 1.482 1.00 84.31 82 ASN A C 1
ATOM 670 O O . ASN A 1 82 ? 5.181 13.822 1.600 1.00 84.31 82 ASN A O 1
ATOM 674 N N . GLY A 1 83 ? 3.681 12.633 0.410 1.00 84.56 83 GLY A N 1
ATOM 675 C CA . GLY A 1 83 ? 4.554 12.270 -0.707 1.00 84.56 83 GLY A CA 1
ATOM 676 C C . GLY A 1 83 ? 5.174 10.875 -0.604 1.00 84.56 83 GLY A C 1
ATOM 677 O O . GLY A 1 83 ? 5.890 10.471 -1.520 1.00 84.56 83 GLY A O 1
ATOM 678 N N . GLU A 1 84 ? 4.912 10.124 0.469 1.00 90.19 84 GLU A N 1
ATOM 679 C CA . GLU A 1 84 ? 5.319 8.721 0.555 1.00 90.19 84 GLU A CA 1
ATOM 680 C C . GLU A 1 84 ? 4.457 7.842 -0.357 1.00 90.19 84 GLU A C 1
ATOM 682 O O . GLU A 1 84 ? 3.234 7.977 -0.413 1.00 90.19 84 GLU A O 1
ATOM 687 N N . CYS A 1 85 ? 5.098 6.910 -1.063 1.00 93.06 85 CYS A N 1
ATOM 688 C CA . CYS A 1 85 ? 4.434 6.003 -1.992 1.00 93.06 85 CYS A CA 1
ATOM 689 C C . CYS A 1 85 ? 4.904 4.568 -1.770 1.00 93.06 85 CYS A C 1
ATOM 691 O O . CYS A 1 85 ? 6.107 4.283 -1.772 1.00 93.06 85 CYS A O 1
ATOM 693 N N . TYR A 1 86 ? 3.953 3.646 -1.630 1.00 97.94 86 TYR A N 1
ATOM 694 C CA . TYR A 1 86 ? 4.213 2.213 -1.669 1.00 97.94 86 TYR A CA 1
ATOM 695 C C . TYR A 1 86 ? 3.678 1.623 -2.970 1.00 97.94 86 TYR A C 1
ATOM 697 O O . TYR A 1 86 ? 2.478 1.658 -3.220 1.00 97.94 86 TYR A O 1
ATOM 705 N N . LYS A 1 87 ? 4.567 1.022 -3.770 1.00 98.19 87 LYS A N 1
ATOM 706 C CA . LYS A 1 87 ? 4.194 0.136 -4.879 1.00 98.19 87 LYS A CA 1
ATOM 707 C C . LYS A 1 87 ? 4.151 -1.300 -4.356 1.00 98.19 87 LYS A C 1
ATOM 709 O O . LYS A 1 87 ? 5.161 -1.807 -3.854 1.00 98.19 87 LYS A O 1
ATOM 714 N N . LEU A 1 88 ? 2.974 -1.913 -4.429 1.00 98.69 88 LEU A N 1
ATOM 715 C CA . LEU A 1 88 ? 2.628 -3.174 -3.783 1.00 98.69 88 LEU A CA 1
ATOM 716 C C . LEU A 1 88 ? 2.092 -4.174 -4.801 1.00 98.69 88 LEU A C 1
ATOM 718 O O . LEU A 1 88 ? 1.451 -3.796 -5.778 1.00 98.69 88 LEU A O 1
ATOM 722 N N . ARG A 1 89 ? 2.338 -5.457 -4.557 1.00 98.62 89 ARG A N 1
ATOM 723 C CA . ARG A 1 89 ? 1.816 -6.548 -5.377 1.00 98.62 89 ARG A CA 1
ATOM 724 C C . ARG A 1 89 ? 1.261 -7.648 -4.484 1.00 98.62 89 ARG A C 1
ATOM 726 O O . ARG A 1 89 ? 1.945 -8.109 -3.568 1.00 98.62 89 ARG A O 1
ATOM 733 N N . ALA A 1 90 ? 0.020 -8.033 -4.752 1.00 98.50 90 ALA A N 1
ATOM 734 C CA . ALA A 1 90 ? -0.657 -9.141 -4.094 1.00 98.50 90 ALA A CA 1
ATOM 735 C C . ALA A 1 90 ? -0.363 -10.472 -4.801 1.00 98.50 90 ALA A C 1
ATOM 737 O O . ALA A 1 90 ? 0.209 -10.501 -5.893 1.00 98.50 90 ALA A O 1
ATOM 738 N N . VAL A 1 91 ? -0.758 -11.580 -4.172 1.00 97.44 91 VAL A N 1
ATOM 739 C CA . VAL A 1 91 ? -0.581 -12.926 -4.738 1.00 97.44 91 VAL A CA 1
ATOM 740 C C . VAL A 1 91 ? -1.391 -13.124 -6.025 1.00 97.44 91 VAL A C 1
ATOM 742 O O . VAL A 1 91 ? -0.893 -13.721 -6.976 1.00 97.44 91 VAL A O 1
ATOM 745 N N . ASP A 1 92 ? -2.594 -12.555 -6.091 1.00 97.69 92 ASP A N 1
ATOM 746 C CA . ASP A 1 92 ? -3.493 -12.637 -7.238 1.00 97.69 92 ASP A CA 1
ATOM 747 C C . ASP A 1 92 ? -4.401 -11.396 -7.342 1.00 97.69 92 ASP A C 1
ATOM 749 O O . ASP A 1 92 ? -4.365 -10.486 -6.503 1.00 97.69 92 ASP A O 1
ATOM 753 N N . ALA A 1 93 ? -5.222 -11.360 -8.393 1.00 97.44 93 ALA A N 1
ATOM 754 C CA . ALA A 1 93 ? -6.115 -10.245 -8.682 1.00 97.44 93 ALA A CA 1
ATOM 755 C C . ALA A 1 93 ? -7.231 -10.047 -7.652 1.00 97.44 93 ALA A C 1
ATOM 757 O O . ALA A 1 93 ? -7.655 -8.910 -7.418 1.00 97.44 93 ALA A O 1
ATOM 758 N N . ARG A 1 94 ? -7.690 -11.131 -7.019 1.00 97.69 94 ARG A N 1
ATOM 759 C CA . ARG A 1 94 ? -8.727 -11.078 -5.989 1.00 97.69 94 ARG A CA 1
ATOM 760 C C . ARG A 1 94 ? -8.158 -10.471 -4.713 1.00 97.69 94 ARG A C 1
ATOM 762 O O . ARG A 1 94 ? -8.687 -9.476 -4.232 1.00 97.69 94 ARG A O 1
ATOM 769 N N . ALA A 1 95 ? -7.031 -10.995 -4.241 1.00 97.69 95 ALA A N 1
ATOM 770 C CA . ALA A 1 95 ? -6.312 -10.474 -3.088 1.00 97.69 95 ALA A CA 1
ATOM 771 C C . ALA A 1 95 ? -5.934 -9.000 -3.290 1.00 97.69 95 ALA A C 1
ATOM 773 O O . ALA A 1 95 ? -6.106 -8.189 -2.381 1.00 97.69 95 ALA A O 1
ATOM 774 N N . ARG A 1 96 ? -5.483 -8.618 -4.496 1.00 98.00 96 ARG A N 1
ATOM 775 C CA . ARG A 1 96 ? -5.259 -7.208 -4.850 1.00 98.00 96 ARG A CA 1
ATOM 776 C C . ARG A 1 96 ? -6.526 -6.380 -4.631 1.00 98.00 96 ARG A C 1
ATOM 778 O O . ARG A 1 96 ? -6.454 -5.326 -4.004 1.00 98.00 96 ARG A O 1
ATOM 785 N N . GLN A 1 97 ? -7.664 -6.828 -5.160 1.00 97.94 97 GLN A N 1
ATOM 786 C CA . GLN A 1 97 ? -8.916 -6.081 -5.064 1.00 97.94 97 GLN A CA 1
ATOM 787 C C . GLN A 1 97 ? -9.384 -5.930 -3.613 1.00 97.94 97 GLN A C 1
ATOM 789 O O . GLN A 1 97 ? -9.821 -4.845 -3.231 1.00 97.94 97 GLN A O 1
ATOM 794 N N . ASP A 1 98 ? -9.228 -6.972 -2.797 1.00 96.56 98 ASP A N 1
ATOM 795 C CA . ASP A 1 98 ? -9.579 -6.941 -1.376 1.00 96.56 98 ASP A CA 1
ATOM 796 C C . ASP A 1 98 ? -8.760 -5.884 -0.617 1.00 96.56 98 ASP A C 1
ATOM 798 O O . ASP A 1 98 ? -9.327 -5.059 0.106 1.00 96.56 98 ASP A O 1
ATOM 802 N N . TRP A 1 99 ? -7.439 -5.840 -0.838 1.00 97.81 99 TRP A N 1
ATOM 803 C CA . TRP A 1 99 ? -6.565 -4.793 -0.292 1.00 97.81 99 TRP A CA 1
ATOM 804 C C . TRP A 1 99 ? -6.949 -3.395 -0.784 1.00 97.81 99 TRP A C 1
ATOM 806 O O . TRP A 1 99 ? -7.090 -2.477 0.022 1.00 97.81 99 TRP A O 1
ATOM 816 N N . VAL A 1 100 ? -7.148 -3.219 -2.093 1.00 97.56 100 VAL A N 1
ATOM 817 C CA . VAL A 1 100 ? -7.517 -1.920 -2.681 1.00 97.56 100 VAL A CA 1
ATOM 818 C C . VAL A 1 100 ? -8.819 -1.393 -2.080 1.00 97.56 100 VAL A C 1
ATOM 820 O O . VAL A 1 100 ? -8.883 -0.223 -1.702 1.00 97.56 100 VAL A O 1
ATOM 823 N N . ASN A 1 101 ? -9.839 -2.242 -1.957 1.00 95.50 101 ASN A N 1
ATOM 824 C CA . ASN A 1 101 ? -11.142 -1.855 -1.421 1.00 95.50 101 ASN A CA 1
ATOM 825 C C . ASN A 1 101 ? -11.037 -1.390 0.035 1.00 95.50 101 ASN A C 1
ATOM 827 O O . ASN A 1 101 ? -11.533 -0.316 0.375 1.00 95.50 101 ASN A O 1
ATOM 831 N N . ARG A 1 102 ? -10.354 -2.161 0.891 1.00 95.06 102 ARG A N 1
ATOM 832 C CA . ARG A 1 102 ? -10.186 -1.813 2.311 1.00 95.06 102 ARG A CA 1
ATOM 833 C C . ARG A 1 102 ? -9.339 -0.560 2.516 1.00 95.06 102 ARG A C 1
ATOM 835 O O . ARG A 1 102 ? -9.696 0.287 3.337 1.00 95.06 102 ARG A O 1
ATOM 842 N N . LEU A 1 103 ? -8.264 -0.396 1.747 1.00 96.56 103 LEU A N 1
ATOM 843 C CA . LEU A 1 103 ? -7.422 0.801 1.807 1.00 96.56 103 LEU A CA 1
ATOM 844 C C . LEU A 1 103 ? -8.181 2.061 1.372 1.00 96.56 103 LEU A C 1
ATOM 846 O O . LEU A 1 103 ? -8.087 3.082 2.050 1.00 96.56 103 LEU A O 1
ATOM 850 N N . ARG A 1 104 ? -8.968 1.991 0.288 1.00 95.31 104 ARG A N 1
ATOM 851 C CA . ARG A 1 104 ? -9.810 3.111 -0.172 1.00 95.31 104 ARG A CA 1
ATOM 852 C C . ARG A 1 104 ? -10.869 3.483 0.854 1.00 95.31 104 ARG A C 1
ATOM 854 O O . ARG A 1 104 ? -10.936 4.644 1.240 1.00 95.31 104 ARG A O 1
ATOM 861 N N . ALA A 1 105 ? -11.610 2.498 1.364 1.00 91.25 105 ALA A N 1
ATOM 862 C CA . ALA A 1 105 ? -12.623 2.729 2.391 1.00 91.25 105 ALA A CA 1
ATOM 863 C C . ALA A 1 105 ? -12.026 3.400 3.641 1.00 91.25 105 ALA A C 1
ATOM 865 O O . ALA A 1 105 ? -12.596 4.345 4.185 1.00 91.25 105 ALA A O 1
ATOM 866 N N . THR A 1 106 ? -10.840 2.951 4.067 1.00 93.12 106 THR A N 1
ATOM 867 C CA . THR A 1 106 ? -10.127 3.537 5.210 1.00 93.12 106 THR A CA 1
ATOM 868 C C . THR A 1 106 ? -9.698 4.973 4.917 1.00 93.12 106 THR A C 1
ATOM 870 O O . THR A 1 106 ? -9.937 5.867 5.727 1.00 93.12 106 THR A O 1
ATOM 873 N N . SER A 1 107 ? -9.097 5.215 3.750 1.00 93.00 107 SER A N 1
ATOM 874 C CA . SER A 1 107 ? -8.678 6.552 3.328 1.00 93.00 107 SER A CA 1
ATOM 875 C C . SER A 1 107 ? -9.848 7.534 3.297 1.00 93.00 107 SER A C 1
ATOM 877 O O . SER A 1 107 ? -9.768 8.616 3.875 1.00 93.00 107 SER A O 1
ATOM 879 N N . GLU A 1 108 ? -10.955 7.148 2.661 1.00 91.06 108 GLU A N 1
ATOM 880 C CA . GLU A 1 108 ? -12.159 7.972 2.541 1.00 91.06 108 GLU A CA 1
ATOM 881 C C . GLU A 1 108 ? -12.752 8.314 3.911 1.00 91.06 108 GLU A C 1
ATOM 883 O O . GLU A 1 108 ? -13.055 9.480 4.177 1.00 91.06 108 GLU A O 1
ATOM 888 N N . TYR A 1 109 ? -12.852 7.329 4.808 1.00 88.94 109 TYR A N 1
ATOM 889 C CA . TYR A 1 109 ? -13.356 7.533 6.165 1.00 88.94 109 TYR A CA 1
ATOM 890 C C . TYR A 1 109 ? -12.525 8.564 6.944 1.00 88.94 109 TYR A C 1
ATOM 892 O O . TYR A 1 109 ? -13.074 9.495 7.545 1.00 88.94 109 TYR A O 1
ATOM 900 N N . HIS A 1 110 ? -11.196 8.446 6.904 1.00 88.75 110 HIS A N 1
ATOM 901 C CA . HIS A 1 110 ? -10.304 9.372 7.607 1.00 88.75 110 HIS A CA 1
ATOM 902 C C . HIS A 1 110 ? -10.273 10.762 6.966 1.00 88.75 110 HIS A C 1
ATOM 904 O O . HIS A 1 110 ? -10.275 11.764 7.686 1.00 88.75 110 HIS A O 1
ATOM 910 N N . SER A 1 111 ? -10.345 10.863 5.638 1.00 87.62 111 SER A N 1
ATOM 911 C CA . SER A 1 111 ? -10.482 12.155 4.953 1.00 87.62 111 SER A CA 1
ATOM 912 C C . SER A 1 111 ? -11.769 12.881 5.349 1.00 87.62 111 SER A C 1
ATOM 914 O O . SER A 1 111 ? -11.732 14.060 5.701 1.00 87.62 111 SER A O 1
ATOM 916 N N . GLN A 1 112 ? -12.912 12.190 5.366 1.00 80.44 112 GLN A N 1
ATOM 917 C CA . GLN A 1 112 ? -14.201 12.792 5.729 1.00 80.44 112 GLN A CA 1
ATOM 918 C C . GLN A 1 112 ? -14.235 13.253 7.192 1.00 80.44 112 GLN A C 1
ATOM 920 O O . GLN A 1 112 ? -14.727 14.345 7.496 1.00 80.44 112 GLN A O 1
ATOM 925 N N . LYS A 1 113 ? -13.667 12.456 8.106 1.00 75.44 113 LYS A N 1
ATOM 926 C CA . LYS A 1 113 ? -13.568 12.803 9.530 1.00 75.44 113 LYS A CA 1
ATOM 927 C C . LYS A 1 113 ? -12.744 14.075 9.752 1.00 75.44 113 LYS A C 1
ATOM 929 O O . LYS A 1 113 ? -13.075 14.878 10.627 1.00 75.44 113 LYS A O 1
ATOM 934 N N . ASN A 1 114 ? -11.706 14.292 8.946 1.00 68.19 114 ASN A N 1
ATOM 935 C CA . ASN A 1 114 ? -10.910 15.513 8.998 1.00 68.19 114 ASN A CA 1
ATOM 936 C C . ASN A 1 114 ? -11.633 16.710 8.371 1.00 68.19 114 ASN A C 1
ATOM 938 O O . ASN A 1 114 ? -11.674 17.769 8.998 1.00 68.19 114 ASN A O 1
ATOM 942 N N . VAL A 1 115 ? -12.322 16.551 7.236 1.00 61.66 115 VAL A N 1
ATOM 943 C CA . VAL A 1 115 ? -13.156 17.624 6.655 1.00 61.66 115 VAL A CA 1
ATOM 944 C C . VAL A 1 115 ? -14.201 18.134 7.656 1.00 61.66 115 VAL A C 1
ATOM 946 O O . VAL A 1 115 ? -14.392 19.341 7.769 1.00 61.66 115 VAL A O 1
ATOM 949 N N . GLN A 1 116 ? -14.817 17.266 8.465 1.00 56.84 116 GLN A N 1
ATOM 950 C CA . GLN A 1 116 ? -15.750 17.694 9.521 1.00 56.84 116 GLN A CA 1
ATOM 951 C C . GLN A 1 116 ? -15.072 18.459 10.673 1.00 56.84 116 GLN A C 1
ATOM 953 O O . GLN A 1 116 ? -15.676 19.376 11.237 1.00 56.84 116 GLN A O 1
ATOM 958 N N . LYS A 1 117 ? -13.817 18.131 11.022 1.00 52.72 117 LYS A N 1
ATOM 959 C CA . LYS A 1 117 ? -13.022 18.919 11.985 1.00 52.72 117 LYS A CA 1
ATOM 960 C C . LYS A 1 117 ? -12.705 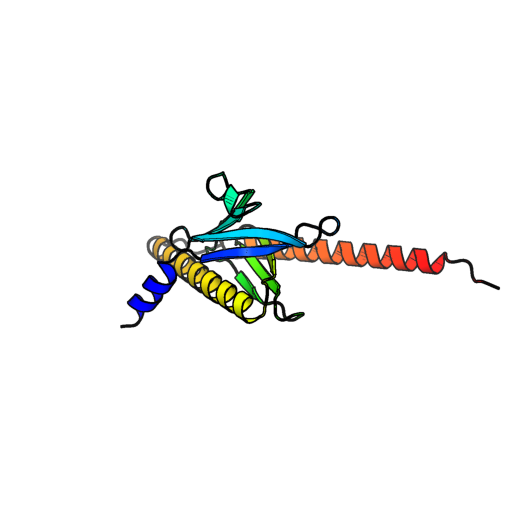20.312 11.434 1.00 52.72 117 LYS A C 1
ATOM 962 O O . LYS A 1 117 ? -12.828 21.289 12.171 1.00 52.72 117 LYS A O 1
ATOM 967 N N . TYR A 1 118 ? -12.337 20.405 10.156 1.00 44.09 118 TYR A N 1
ATOM 968 C CA . TYR A 1 118 ? -12.010 21.670 9.493 1.00 44.09 118 TYR A CA 1
ATOM 969 C C . TYR A 1 118 ? -13.255 22.506 9.162 1.00 44.09 118 TYR A C 1
ATOM 971 O O . TYR A 1 118 ? -13.218 23.718 9.306 1.00 44.09 118 TYR A O 1
ATOM 979 N N . SER A 1 119 ? -14.404 21.897 8.862 1.00 44.75 119 SER A N 1
ATOM 980 C CA . SER A 1 119 ? -15.670 22.617 8.642 1.00 44.75 119 SER A CA 1
ATOM 981 C C . SER A 1 119 ? -16.183 23.350 9.892 1.00 44.75 119 SER A C 1
ATOM 983 O O . SER A 1 119 ? -16.992 24.264 9.764 1.00 44.75 119 SER A O 1
ATOM 985 N N . LYS A 1 120 ? -15.720 22.990 11.099 1.00 46.03 120 LYS A N 1
ATOM 986 C CA . LYS A 1 120 ? -16.015 23.730 12.341 1.00 46.03 120 LYS A CA 1
ATOM 987 C C . LYS A 1 120 ? -15.082 24.927 12.585 1.00 46.03 120 LYS A C 1
ATOM 989 O O . LYS A 1 120 ? -15.302 25.671 13.537 1.00 46.03 120 LYS A O 1
ATOM 994 N N . LYS A 1 121 ? -14.060 25.142 11.750 1.00 39.34 121 LYS A N 1
ATOM 995 C CA . LYS A 1 121 ? -13.164 26.306 11.804 1.00 39.34 121 LYS A CA 1
ATOM 996 C C . LYS A 1 121 ? -12.990 26.881 10.398 1.00 39.34 121 LYS A C 1
ATOM 998 O O . LYS A 1 121 ? -12.245 26.330 9.599 1.00 39.34 121 LYS A O 1
ATOM 1003 N N . ASN A 1 122 ? -13.650 28.006 10.117 1.00 41.12 122 ASN A N 1
ATOM 1004 C CA . ASN A 1 122 ? -13.513 28.756 8.864 1.00 41.12 122 ASN A CA 1
ATOM 1005 C C . ASN A 1 122 ? -12.057 29.199 8.629 1.00 41.12 122 ASN A C 1
ATOM 1007 O O . ASN A 1 122 ? -11.671 30.299 9.011 1.00 41.12 122 ASN A O 1
ATOM 1011 N N . TYR A 1 123 ? -11.267 28.360 7.969 1.00 39.62 123 TYR A N 1
ATOM 1012 C CA . TYR A 1 123 ? -10.066 28.769 7.254 1.00 39.62 123 TYR A CA 1
ATOM 1013 C C . TYR A 1 123 ? -10.213 28.279 5.824 1.00 39.62 123 TYR A C 1
ATOM 1015 O O . TYR A 1 123 ? -9.989 27.116 5.500 1.00 39.62 123 TYR A O 1
ATOM 1023 N N . VAL A 1 124 ? -10.675 29.189 4.976 1.00 52.75 124 VAL A N 1
ATOM 1024 C CA . VAL A 1 124 ? -10.612 29.017 3.532 1.00 52.75 124 VAL A CA 1
ATOM 1025 C C . VAL A 1 124 ? -9.137 29.183 3.129 1.00 52.75 124 VAL A C 1
ATOM 1027 O O . VAL A 1 124 ? -8.494 30.120 3.598 1.00 52.75 124 VAL A O 1
ATOM 1030 N N . TYR A 1 125 ? -8.665 28.289 2.251 1.00 49.47 125 TYR A N 1
ATOM 1031 C CA . TYR A 1 125 ? -7.420 28.293 1.452 1.00 49.47 125 TYR A CA 1
ATOM 1032 C C . TYR A 1 125 ? -6.231 27.390 1.882 1.00 49.47 125 TYR A C 1
ATOM 1034 O O . TYR A 1 125 ? -5.740 27.441 3.003 1.00 49.47 125 TYR A O 1
ATOM 1042 N N . ASP A 1 126 ? -5.736 26.626 0.884 1.00 42.34 126 ASP A N 1
ATOM 1043 C CA . ASP A 1 126 ? -4.305 26.397 0.540 1.00 42.34 126 ASP A CA 1
ATOM 1044 C C . ASP A 1 126 ? -3.672 24.979 0.650 1.00 42.34 126 ASP A C 1
ATOM 1046 O O . ASP A 1 126 ? -2.541 24.762 0.219 1.00 42.34 126 ASP A O 1
ATOM 1050 N N . PHE A 1 127 ? -4.373 23.938 1.115 1.00 46.25 127 PHE A N 1
ATOM 1051 C CA . PHE A 1 127 ? -3.695 22.655 1.417 1.00 46.25 127 PHE A CA 1
ATOM 1052 C C . PHE A 1 127 ? -3.371 21.747 0.200 1.00 46.25 127 PHE A C 1
ATOM 1054 O O . PHE A 1 127 ? -2.384 21.012 0.218 1.00 46.25 127 PHE A O 1
ATOM 1061 N N . CYS A 1 128 ? -4.142 21.809 -0.895 1.00 53.94 128 CYS A N 1
ATOM 1062 C CA . CYS A 1 128 ? -4.003 20.883 -2.041 1.00 53.94 128 CYS A CA 1
ATOM 1063 C C . CYS A 1 128 ? -2.799 21.160 -2.964 1.00 53.94 128 CYS A C 1
ATOM 1065 O O . CYS A 1 128 ? -2.359 20.275 -3.698 1.00 53.94 128 CYS A O 1
ATOM 1067 N N . LEU A 1 129 ? -2.241 22.373 -2.956 1.00 45.06 129 LEU A N 1
ATOM 1068 C CA . LEU A 1 129 ? -1.242 22.766 -3.953 1.00 45.06 129 LEU A CA 1
ATOM 1069 C C . LEU A 1 129 ? 0.151 22.176 -3.664 1.00 45.06 129 LEU A C 1
ATOM 1071 O O . LEU A 1 129 ? 0.935 21.949 -4.585 1.00 45.06 129 LEU A O 1
ATOM 1075 N N . SER A 1 130 ? 0.475 21.913 -2.397 1.00 53.94 130 SER A N 1
ATOM 1076 C CA . SER A 1 130 ? 1.809 21.455 -1.983 1.00 53.94 130 SER A CA 1
ATOM 1077 C C . SER A 1 130 ? 2.064 19.979 -2.316 1.00 53.94 130 SER A C 1
ATOM 1079 O O . SER A 1 130 ? 3.133 19.648 -2.837 1.00 53.94 130 SER A O 1
ATOM 1081 N N . GLY A 1 131 ? 1.068 19.113 -2.097 1.00 52.22 131 GLY A N 1
ATOM 1082 C CA . GLY A 1 131 ? 1.127 17.689 -2.437 1.00 52.22 131 GLY A CA 1
ATOM 1083 C C . GLY A 1 131 ? 1.244 17.467 -3.945 1.00 52.22 131 GLY A C 1
ATOM 1084 O O . GLY A 1 131 ? 2.153 16.774 -4.398 1.00 52.22 131 GLY A O 1
ATOM 1085 N N . VAL A 1 132 ? 0.415 18.160 -4.737 1.00 58.41 132 VAL A N 1
ATOM 1086 C CA . VAL A 1 132 ? 0.486 18.125 -6.210 1.00 58.41 132 VAL A CA 1
ATOM 1087 C C . VAL A 1 132 ? 1.855 18.590 -6.709 1.00 58.41 132 VAL A C 1
ATOM 1089 O O . VAL A 1 132 ? 2.457 17.922 -7.547 1.00 58.41 132 VAL A O 1
ATOM 1092 N N . LYS A 1 133 ? 2.397 19.689 -6.164 1.00 55.19 133 LYS A N 1
ATOM 1093 C CA . LYS A 1 133 ? 3.737 20.184 -6.526 1.00 55.19 133 LYS A CA 1
ATOM 1094 C C . LYS A 1 133 ? 4.831 19.145 -6.266 1.00 55.19 133 LYS A C 1
ATOM 1096 O O . LYS A 1 133 ? 5.728 18.995 -7.092 1.00 55.19 133 LYS A O 1
ATOM 1101 N N . ARG A 1 134 ? 4.760 18.424 -5.144 1.00 57.75 134 ARG A N 1
ATOM 1102 C CA . ARG A 1 134 ? 5.771 17.430 -4.753 1.00 57.75 134 ARG A CA 1
ATOM 1103 C C . ARG A 1 134 ? 5.670 16.150 -5.588 1.00 57.75 134 ARG A C 1
ATOM 1105 O O . ARG A 1 134 ? 6.689 15.679 -6.086 1.00 57.75 134 ARG A O 1
ATOM 1112 N N . SER A 1 135 ? 4.459 15.656 -5.845 1.00 64.69 135 SER A N 1
ATOM 1113 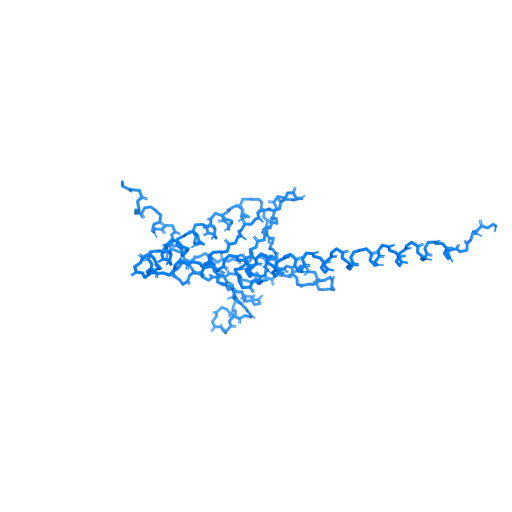C CA . SER A 1 135 ? 4.240 14.524 -6.757 1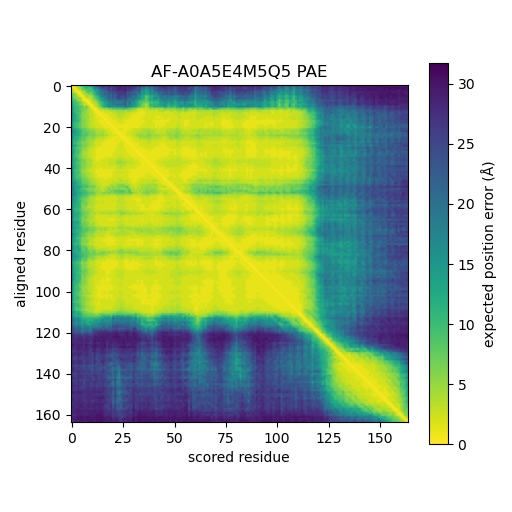.00 64.69 135 SER A CA 1
ATOM 1114 C C . SER A 1 135 ? 4.672 14.845 -8.191 1.00 64.69 135 SER A C 1
ATOM 1116 O O . SER A 1 135 ? 5.317 14.019 -8.834 1.00 64.69 135 SER A O 1
ATOM 1118 N N . LEU A 1 136 ? 4.405 16.064 -8.675 1.00 69.31 136 LEU A N 1
ATOM 1119 C CA . LEU A 1 136 ? 4.875 16.524 -9.984 1.00 69.31 136 LEU A CA 1
ATOM 1120 C C . LEU A 1 136 ? 6.410 16.599 -10.044 1.00 69.31 136 LEU A C 1
ATOM 1122 O O . LEU A 1 136 ? 7.002 16.249 -11.062 1.00 69.31 136 LEU A O 1
ATOM 1126 N N . ALA A 1 137 ? 7.065 17.033 -8.963 1.00 69.94 137 ALA A N 1
ATOM 1127 C CA . ALA A 1 137 ? 8.525 17.068 -8.881 1.00 69.94 137 ALA A CA 1
ATOM 1128 C C . ALA A 1 137 ? 9.134 15.658 -8.945 1.00 69.94 137 ALA A C 1
ATOM 1130 O O . ALA A 1 137 ? 10.063 15.434 -9.719 1.00 69.94 137 ALA A O 1
ATOM 1131 N N . ASN A 1 138 ? 8.559 14.696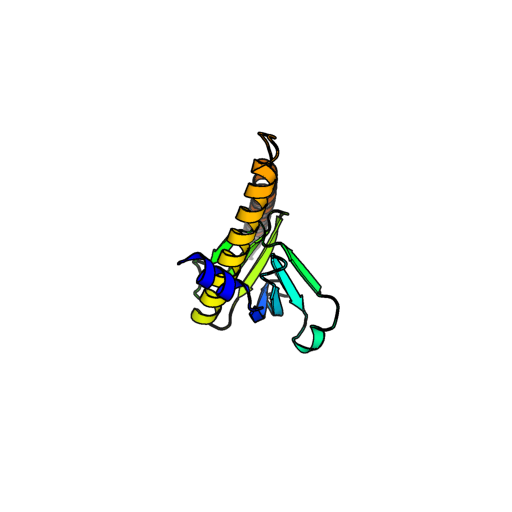 -8.218 1.00 69.44 138 ASN A N 1
ATOM 1132 C CA . ASN A 1 138 ? 8.998 13.300 -8.264 1.00 69.44 138 ASN A CA 1
ATOM 1133 C C . ASN A 1 138 ? 8.789 12.691 -9.659 1.00 69.44 138 ASN A C 1
ATOM 1135 O O . ASN A 1 138 ? 9.698 12.062 -10.198 1.00 69.44 138 ASN A O 1
ATOM 1139 N N . ALA A 1 139 ? 7.629 12.926 -10.284 1.00 77.56 139 ALA A N 1
ATOM 1140 C CA . ALA A 1 139 ? 7.357 12.469 -11.648 1.00 77.56 139 ALA A CA 1
ATOM 1141 C C . ALA A 1 139 ? 8.354 13.057 -12.664 1.00 77.56 139 ALA A C 1
ATOM 1143 O O . ALA A 1 139 ? 8.885 12.328 -13.499 1.00 77.56 139 ALA A O 1
ATOM 1144 N N . ARG A 1 140 ? 8.676 14.354 -12.550 1.00 82.19 140 ARG A N 1
ATOM 1145 C CA . ARG A 1 140 ? 9.696 15.019 -13.381 1.00 82.19 140 ARG A CA 1
ATOM 1146 C C . ARG A 1 140 ? 11.085 14.422 -13.185 1.00 82.19 140 ARG A C 1
ATOM 1148 O O . ARG A 1 140 ? 11.802 14.225 -14.160 1.00 82.19 140 ARG A O 1
ATOM 1155 N N . GLN A 1 141 ? 11.461 14.117 -11.946 1.00 81.56 141 GLN A N 1
ATOM 1156 C CA . GLN A 1 141 ? 12.745 13.486 -11.654 1.00 81.56 141 GLN A CA 1
ATOM 1157 C C . GLN A 1 141 ? 12.830 12.081 -12.263 1.00 81.56 141 GLN A C 1
ATOM 1159 O O . GLN A 1 141 ? 13.854 11.737 -12.852 1.00 81.56 141 GLN A O 1
ATOM 1164 N N . HIS A 1 142 ? 11.757 11.292 -12.168 1.00 81.25 142 HIS A N 1
ATOM 1165 C CA . HIS A 1 142 ? 11.691 9.974 -12.795 1.00 81.25 14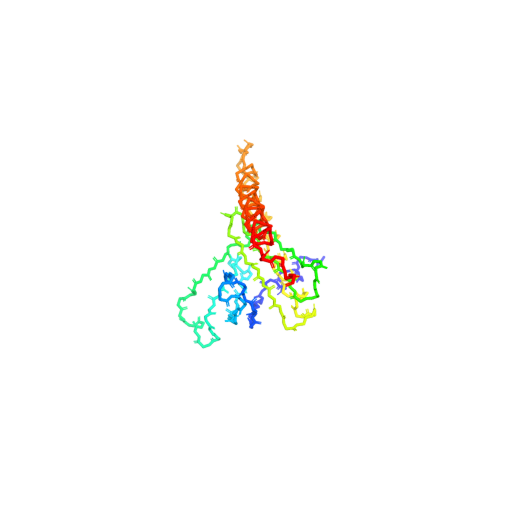2 HIS A CA 1
ATOM 1166 C C . HIS A 1 142 ? 11.784 10.052 -14.324 1.00 81.25 142 HIS A C 1
ATOM 1168 O O . HIS A 1 142 ? 12.544 9.282 -14.909 1.00 81.25 142 HIS A O 1
ATOM 1174 N N . LEU A 1 143 ? 11.086 11.001 -14.962 1.00 82.44 143 LEU A N 1
ATOM 1175 C CA . LEU A 1 143 ? 11.204 11.231 -16.407 1.00 82.44 143 LEU A CA 1
ATOM 1176 C C . LEU A 1 143 ? 12.635 11.607 -16.804 1.00 82.44 143 LEU A C 1
ATOM 1178 O O . LEU A 1 143 ? 13.202 10.982 -17.692 1.00 82.44 143 LEU A O 1
ATOM 1182 N N . S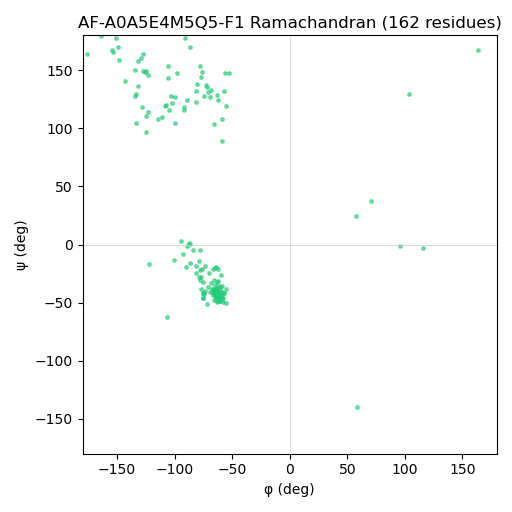ER A 1 144 ? 13.251 12.555 -16.095 1.00 86.62 144 SER A N 1
ATOM 1183 C CA . SER A 1 144 ? 14.625 12.985 -16.379 1.00 86.62 144 SER A CA 1
ATOM 1184 C C . SER A 1 144 ? 15.636 11.843 -16.231 1.00 86.62 144 SER A C 1
ATOM 1186 O O . SER A 1 144 ? 16.550 11.706 -17.042 1.00 86.62 144 SER A O 1
ATOM 1188 N N . GLN A 1 145 ? 15.472 10.977 -15.226 1.00 82.81 145 GLN A N 1
ATOM 1189 C CA . GLN A 1 145 ? 16.317 9.789 -15.081 1.00 82.81 145 GLN A CA 1
ATOM 1190 C C . GLN A 1 145 ? 16.128 8.797 -16.234 1.00 82.81 145 GLN A C 1
ATOM 1192 O O . GLN A 1 145 ? 17.115 8.226 -16.702 1.00 82.81 145 GLN A O 1
ATOM 1197 N N . ALA A 1 146 ? 14.896 8.607 -16.711 1.00 80.50 146 ALA A N 1
ATOM 1198 C CA . ALA A 1 146 ? 14.611 7.743 -17.853 1.00 80.50 146 ALA A CA 1
ATOM 1199 C C . ALA A 1 146 ? 15.204 8.302 -19.159 1.00 80.50 146 ALA A C 1
ATOM 1201 O O . ALA A 1 146 ? 15.836 7.555 -19.904 1.00 80.50 146 ALA A O 1
ATOM 1202 N N . GLU A 1 147 ? 15.078 9.609 -19.402 1.00 85.12 147 GLU A N 1
ATOM 1203 C CA . GLU A 1 147 ? 15.654 10.293 -20.569 1.00 85.12 147 GLU A CA 1
ATOM 1204 C C . GLU A 1 147 ? 17.183 10.202 -20.586 1.00 85.12 147 GLU A C 1
ATOM 1206 O O . GLU A 1 147 ? 17.769 9.827 -21.600 1.00 85.12 147 GLU A O 1
ATOM 1211 N N . ASN A 1 148 ? 17.836 10.466 -19.451 1.00 84.25 148 ASN A N 1
ATOM 1212 C CA . ASN A 1 148 ? 19.291 10.344 -19.343 1.00 84.25 148 ASN A CA 1
ATOM 1213 C C . ASN A 1 148 ? 19.756 8.902 -19.582 1.00 84.25 148 ASN A C 1
ATOM 1215 O O . ASN A 1 148 ? 20.710 8.676 -20.322 1.00 84.25 148 ASN A O 1
ATOM 1219 N N . SER A 1 149 ? 19.037 7.922 -19.024 1.00 84.12 149 SER A N 1
ATOM 1220 C CA . SER A 1 149 ? 19.341 6.503 -19.241 1.00 84.12 149 SER A CA 1
ATOM 1221 C C . SER A 1 149 ? 19.175 6.106 -20.711 1.00 84.12 149 SER A C 1
ATOM 1223 O O . SER A 1 149 ? 19.990 5.356 -21.241 1.00 84.12 149 SER A O 1
ATOM 1225 N N . PHE A 1 150 ? 18.150 6.625 -21.395 1.00 84.88 150 PHE A N 1
ATOM 1226 C CA . PHE A 1 150 ? 17.944 6.394 -22.826 1.00 84.88 150 PHE A CA 1
ATOM 1227 C C . PHE A 1 150 ? 19.081 6.986 -23.668 1.00 84.88 150 PHE A C 1
ATOM 1229 O O . PHE A 1 150 ? 19.609 6.310 -24.550 1.00 84.88 150 PHE A O 1
ATOM 1236 N N . ILE A 1 151 ? 19.495 8.220 -23.368 1.00 84.31 151 ILE A N 1
ATOM 1237 C CA . ILE A 1 151 ? 20.608 8.888 -24.054 1.00 84.31 151 ILE A CA 1
ATOM 1238 C C . ILE A 1 151 ? 21.914 8.113 -23.857 1.00 84.31 151 ILE A C 1
ATOM 1240 O O . ILE A 1 151 ? 22.655 7.900 -24.818 1.00 84.31 151 ILE A O 1
ATOM 1244 N N . ASP A 1 152 ? 22.199 7.666 -22.636 1.00 83.88 152 ASP A N 1
ATOM 1245 C CA . ASP A 1 152 ? 23.408 6.893 -22.356 1.00 83.88 152 ASP A CA 1
ATOM 1246 C C . ASP A 1 152 ? 23.391 5.538 -23.072 1.00 83.88 152 ASP A C 1
ATOM 1248 O O . ASP A 1 152 ? 24.399 5.150 -23.665 1.00 83.88 152 ASP A O 1
ATOM 1252 N N . MET A 1 153 ? 22.240 4.860 -23.122 1.00 78.94 153 MET A N 1
ATOM 1253 C CA . MET A 1 153 ? 22.079 3.631 -23.906 1.00 78.94 153 MET A CA 1
ATOM 1254 C C . MET A 1 153 ? 22.286 3.866 -25.409 1.00 78.94 153 MET A C 1
ATOM 1256 O O . MET A 1 153 ? 22.989 3.086 -26.052 1.00 78.94 153 MET A O 1
ATOM 1260 N N . ALA A 1 154 ? 21.744 4.948 -25.973 1.00 79.56 154 ALA A N 1
ATOM 1261 C CA . ALA A 1 154 ? 21.931 5.291 -27.385 1.00 79.56 154 ALA A CA 1
ATOM 1262 C C . ALA A 1 154 ? 23.413 5.540 -27.726 1.00 79.56 154 ALA A C 1
ATOM 1264 O O . ALA A 1 154 ? 23.922 5.004 -28.710 1.00 79.56 154 ALA A O 1
ATOM 1265 N N . ARG A 1 155 ? 24.146 6.255 -26.861 1.00 79.75 155 ARG A N 1
ATOM 1266 C CA . ARG A 1 155 ? 25.595 6.482 -27.030 1.00 79.75 155 ARG A CA 1
ATOM 1267 C C . ARG A 1 155 ? 26.418 5.198 -26.971 1.00 79.75 155 ARG A C 1
ATOM 1269 O O . ARG A 1 155 ? 27.474 5.123 -27.596 1.00 79.75 155 ARG A O 1
ATOM 1276 N N . VAL A 1 156 ? 25.991 4.213 -26.181 1.00 79.50 156 VAL A N 1
ATOM 1277 C CA . VAL A 1 156 ? 26.660 2.905 -26.115 1.00 79.50 156 VAL A CA 1
ATOM 1278 C C . VAL A 1 156 ? 26.458 2.138 -27.420 1.00 79.50 156 VAL A C 1
ATOM 1280 O O . VAL A 1 156 ? 27.418 1.561 -27.924 1.00 79.50 156 VAL A O 1
ATOM 1283 N N . ILE A 1 157 ? 25.254 2.183 -27.999 1.00 71.62 157 ILE A N 1
ATOM 1284 C CA . ILE A 1 157 ? 24.940 1.531 -29.281 1.00 71.62 157 ILE A CA 1
ATOM 1285 C C . ILE A 1 157 ? 25.777 2.124 -30.421 1.00 71.62 157 ILE A C 1
ATOM 1287 O O . ILE A 1 157 ? 26.351 1.374 -31.205 1.00 71.62 157 ILE A O 1
ATOM 1291 N N . GLU A 1 158 ? 25.921 3.449 -30.481 1.00 74.00 158 GLU A N 1
ATOM 1292 C CA . GLU A 1 158 ? 26.739 4.124 -31.504 1.00 74.00 158 GLU A CA 1
ATOM 1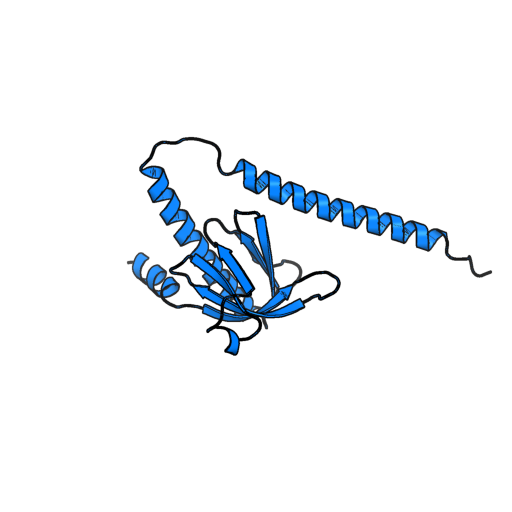293 C C . GLU A 1 158 ? 28.242 3.811 -31.402 1.00 74.00 158 GLU A C 1
ATOM 1295 O O . GLU A 1 158 ? 28.980 3.980 -32.370 1.00 74.00 158 GLU A O 1
ATOM 1300 N N . LYS A 1 159 ? 28.709 3.346 -30.238 1.00 72.31 159 LYS A N 1
ATOM 1301 C CA . LYS A 1 159 ? 30.110 2.966 -29.997 1.00 72.31 159 LYS A CA 1
ATOM 1302 C C . LYS A 1 159 ? 30.385 1.479 -30.202 1.00 72.31 159 LYS A C 1
ATOM 1304 O O . LYS A 1 159 ? 31.514 1.043 -29.965 1.00 72.31 159 LYS A O 1
ATOM 1309 N N . LEU A 1 160 ? 29.392 0.694 -30.619 1.00 68.62 160 LEU A N 1
ATOM 1310 C CA . LEU A 1 160 ? 29.624 -0.703 -30.959 1.00 68.62 160 LEU A CA 1
ATOM 1311 C C . LEU A 1 160 ? 30.451 -0.774 -32.251 1.00 68.62 160 LEU A C 1
ATOM 1313 O O . LEU A 1 160 ? 30.077 -0.154 -33.247 1.00 68.62 160 LEU A O 1
ATOM 1317 N N . PRO A 1 161 ? 31.578 -1.508 -32.262 1.00 66.88 161 PRO A N 1
ATOM 1318 C CA . PRO A 1 161 ? 32.361 -1.668 -33.474 1.00 66.88 161 PRO A CA 1
ATOM 1319 C C . PRO A 1 161 ? 31.496 -2.372 -34.520 1.00 66.88 161 PRO A C 1
ATOM 1321 O O . PRO A 1 161 ? 30.959 -3.453 -34.268 1.00 66.88 161 PRO A O 1
ATOM 1324 N N . SER A 1 162 ? 31.355 -1.752 -35.691 1.00 65.38 162 SER A N 1
ATOM 1325 C CA . SER A 1 162 ? 30.745 -2.382 -36.858 1.00 65.38 162 SER A CA 1
ATOM 1326 C C . SER A 1 162 ? 31.559 -3.629 -37.185 1.00 65.38 162 SER A C 1
ATOM 1328 O O . SER A 1 162 ? 32.708 -3.507 -37.612 1.00 65.38 162 SER A O 1
ATOM 1330 N N . GLN A 1 163 ? 31.002 -4.813 -36.930 1.00 57.59 163 GLN A N 1
ATOM 1331 C CA . GLN A 1 163 ? 31.618 -6.051 -37.388 1.00 57.59 163 GLN A CA 1
ATOM 1332 C C . GLN A 1 163 ? 31.578 -6.056 -38.918 1.00 57.59 163 GLN A C 1
ATOM 1334 O O . GLN A 1 163 ? 30.511 -6.209 -39.513 1.00 57.59 163 GLN A O 1
ATOM 1339 N N . GLY A 1 164 ? 32.738 -5.787 -39.515 1.00 49.97 164 GLY A N 1
ATOM 1340 C CA . GLY A 1 164 ? 33.076 -6.100 -40.898 1.00 49.97 164 GLY A CA 1
ATOM 1341 C C . GLY A 1 164 ? 33.940 -7.347 -40.940 1.00 49.97 164 GLY A C 1
ATOM 1342 O O . GLY A 1 164 ? 34.688 -7.564 -39.958 1.00 49.97 164 GLY A O 1
#

Solvent-accessible surface area (backbone atoms only — not comparable to full-atom values): 9134 Å² total; per-residue (Å²): 132,69,70,59,62,57,48,56,66,43,66,56,70,49,69,47,75,30,32,36,57,73,45,91,90,70,33,68,36,74,27,21,34,39,37,36,44,83,81,24,33,45,31,33,24,76,38,74,87,42,67,89,50,82,62,81,47,67,45,54,25,49,63,33,50,71,44,72,45,91,90,46,69,26,38,32,35,43,35,26,54,89,68,53,69,48,47,36,31,36,95,37,50,65,58,28,49,56,52,52,53,54,51,46,55,29,9,52,54,44,34,52,57,48,50,59,60,47,73,76,48,97,70,87,86,77,77,71,60,60,43,54,53,51,52,51,50,52,52,51,51,52,50,51,53,50,52,51,52,50,52,54,52,50,57,52,61,75,65,54,80,80,87,122

Mean predicted aligned error: 12.7 Å

InterPro domains:
  IPR000648 Oxysterol-binding protein [PTHR10972] (15-146)
  IPR001849 Pleckstrin homology domain [PF00169] (13-106)
  IPR001849 Pleckstrin homology domain [PS50003] (11-108)
  IPR001849 Pleckstrin homology domain [SM00233] (12-110)
  IPR011993 PH-like domain superfamily [G3DSA:2.30.29.30] (10-114)

pLDDT: mean 82.93, std 17.85, range [38.75, 98.69]

Nearest PDB structures (foldseek):
  2d9x-assembly1_A  TM=9.723E-01  e=2.508E-13  Homo sapiens
  5jjd-assembly1_A  TM=9.030E-01  e=5.563E-10  Homo sapiens
  2i5f-assembly1_A  TM=8.723E-01  e=6.942E-07  Homo sapiens
  1zm0-assembly2_B  TM=8.977E-01  e=1.845E-06  Homo sapiens
  2dhk-assembly1_A  TM=8.457E-01  e=1.100E-06  Homo sapiens

Sequence (164 aa):
MDNLVGIEFLSQIQEGQLYKYTNVVKGWQHRWFILDPREGTLSYFLSESDTKLQPRGFIFLESAVVSPSDEDSNTFSVNSWNGECYKLRAVDARARQDWVNRLRATSEYHSQKNVQKYSKKNYVYDFCLSGVKRSLANARQHLSQAENSFIDMARVIEKLPSQG

Secondary structure (DSSP, 8-state):
--HHHHHHHTTSPEEEEEEEE--TTT-EEEEEEEEETTTTEEEEESSGGGGGS--SEEEE-TT-EEEE-SS-SSEEEEE-TTS-EEEEE-SSHHHHHHHHHHHHHHHHHHHHHHHHHHHTS---S-THHHHHHHHHHHHHHHHHHHHHHHHHHHHHHHTS----

Foldseek 3Di:
DPVVVLVVLLPDKDKDWKWWQDDPVVGTAIWIWIQNLVQQKIFIDNDPVCPVPDTPDMAHLAQWDKADDPVDQFWIKIAGLVGDIIIIGHPGNVRNVSVSVSSVSSRVVNNVVVVVVCVVPDDDDDSPPPSVVSNVVVVVVVVVVVVVVVVVVVVVVVPPPDDD

Radius of gyration: 20.16 Å; Cα contacts (8 Å, |Δi|>4): 216; chains: 1; bounding box: 62×42×59 Å

Organism: NCBI:txid506608